Protein AF-A0A380FCJ8-F1 (afdb_monomer)

Structure (mmCIF, N/CA/C/O backbone):
data_AF-A0A380FCJ8-F1
#
_entry.id   AF-A0A380FCJ8-F1
#
loop_
_atom_site.group_PDB
_atom_site.id
_atom_site.type_symbol
_atom_site.label_atom_id
_atom_site.label_alt_id
_atom_site.label_comp_id
_atom_site.label_asym_id
_atom_site.label_entity_id
_atom_site.label_seq_id
_atom_site.pdbx_PDB_ins_code
_atom_site.Cartn_x
_atom_site.Cartn_y
_atom_site.Cartn_z
_atom_site.occupancy
_atom_site.B_iso_or_equiv
_atom_site.auth_seq_id
_atom_site.auth_comp_id
_atom_site.auth_asym_id
_atom_site.auth_atom_id
_atom_site.pdbx_PDB_model_num
ATOM 1 N N . MET A 1 1 ? -56.594 4.601 69.195 1.00 52.75 1 MET A N 1
ATOM 2 C CA . MET A 1 1 ? -55.825 3.373 68.871 1.00 52.75 1 MET A CA 1
ATOM 3 C C . MET A 1 1 ? -55.961 2.950 67.405 1.00 52.75 1 MET A C 1
ATOM 5 O O . MET A 1 1 ? -54.938 2.649 66.813 1.00 52.75 1 MET A O 1
ATOM 9 N N . ARG A 1 2 ? -57.151 3.036 66.783 1.00 58.34 2 ARG A N 1
ATOM 10 C CA . ARG A 1 2 ? -57.400 2.671 65.366 1.00 58.34 2 ARG A CA 1
ATOM 11 C C . ARG A 1 2 ? -56.523 3.373 64.310 1.00 58.34 2 ARG A C 1
ATOM 13 O O . ARG A 1 2 ? -56.095 2.733 63.361 1.00 58.34 2 ARG A O 1
ATOM 20 N N . SER A 1 3 ? -56.212 4.664 64.462 1.00 63.59 3 SER A N 1
ATOM 21 C CA . SER A 1 3 ? -55.470 5.441 63.445 1.00 63.59 3 SER A CA 1
ATOM 22 C C . SER A 1 3 ? -54.039 4.948 63.187 1.00 63.59 3 SER A C 1
ATOM 24 O O . SER A 1 3 ? -53.570 5.000 62.052 1.00 63.59 3 SER A O 1
ATOM 26 N N . LYS A 1 4 ? -53.354 4.417 64.212 1.00 70.88 4 LYS A N 1
ATOM 27 C CA . LYS A 1 4 ? -51.990 3.873 64.075 1.00 70.88 4 LYS A CA 1
ATOM 28 C C . LYS A 1 4 ? -51.956 2.575 63.261 1.00 70.88 4 LYS A C 1
ATOM 30 O O . LYS A 1 4 ? -50.963 2.306 62.594 1.00 70.88 4 LYS A O 1
ATOM 35 N N . GLU A 1 5 ? -53.027 1.788 63.301 1.00 74.06 5 GLU A N 1
ATOM 36 C CA . GLU A 1 5 ? -53.144 0.539 62.537 1.00 74.06 5 GLU A CA 1
ATOM 37 C C . GLU A 1 5 ? -53.472 0.812 61.067 1.00 74.06 5 GLU A C 1
ATOM 39 O O . GLU A 1 5 ? -52.876 0.197 60.184 1.00 74.06 5 GLU A O 1
ATOM 44 N N . PHE A 1 6 ? -54.317 1.813 60.792 1.00 76.75 6 PHE A N 1
ATOM 45 C CA . PHE A 1 6 ? -54.595 2.258 59.423 1.00 76.75 6 PHE A CA 1
ATOM 46 C C . PHE A 1 6 ? -53.340 2.771 58.710 1.00 76.75 6 PHE A C 1
ATOM 48 O O . PHE A 1 6 ? -53.106 2.417 57.559 1.00 76.75 6 PHE A O 1
ATOM 55 N N . ILE A 1 7 ? -52.491 3.538 59.399 1.00 85.12 7 ILE A N 1
ATOM 56 C CA . ILE A 1 7 ? -51.231 4.045 58.833 1.00 85.12 7 ILE A CA 1
ATOM 57 C C . ILE A 1 7 ? -50.264 2.910 58.483 1.00 85.12 7 ILE A C 1
ATOM 59 O O . ILE A 1 7 ? -49.681 2.922 57.402 1.00 8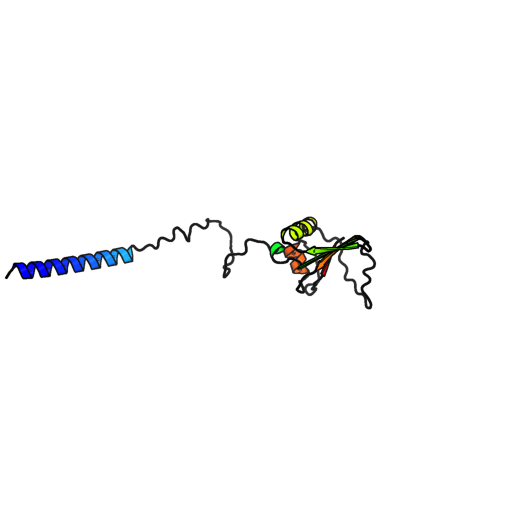5.12 7 ILE A O 1
ATOM 63 N N . LYS A 1 8 ? -50.129 1.898 59.350 1.00 82.12 8 LYS A N 1
ATOM 64 C CA . LYS A 1 8 ? -49.296 0.720 59.054 1.00 82.12 8 LYS A CA 1
ATOM 65 C C . LYS A 1 8 ? -49.816 -0.051 57.840 1.00 82.12 8 LYS A C 1
ATOM 67 O O . LYS A 1 8 ? -49.020 -0.454 57.000 1.00 82.12 8 LYS A O 1
ATOM 72 N N . SER A 1 9 ? -51.135 -0.210 57.735 1.00 87.31 9 SER A N 1
ATOM 73 C CA . SER A 1 9 ? -51.779 -0.877 56.598 1.00 87.31 9 SER A CA 1
ATOM 74 C C . SER A 1 9 ? -51.574 -0.113 55.282 1.00 87.31 9 SER A C 1
ATOM 76 O O . SER A 1 9 ? -51.206 -0.705 54.272 1.00 87.31 9 SER A O 1
ATOM 78 N N . ILE A 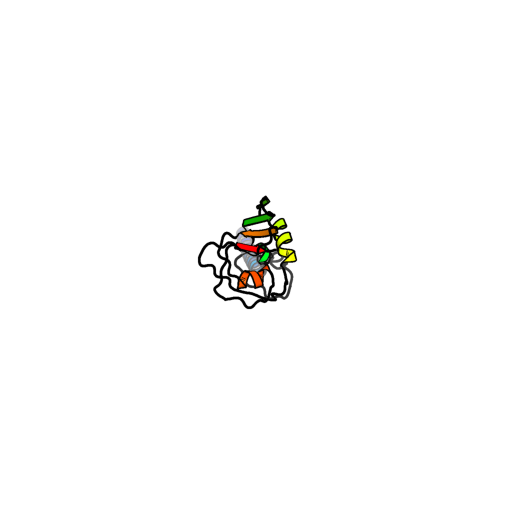1 10 ? -51.705 1.218 55.303 1.00 91.00 10 ILE A N 1
ATOM 79 C CA . ILE A 1 10 ? -51.479 2.081 54.132 1.00 91.00 10 ILE A CA 1
ATOM 80 C C . ILE A 1 10 ? -50.024 2.018 53.660 1.00 91.00 10 ILE A C 1
ATOM 82 O O . ILE A 1 10 ? -49.773 1.869 52.467 1.00 91.00 10 ILE A O 1
ATOM 86 N N . ILE A 1 11 ? -49.064 2.087 54.585 1.00 90.62 11 ILE A N 1
ATOM 87 C CA . ILE A 1 11 ? -47.635 1.985 54.255 1.00 90.62 11 ILE A CA 1
ATOM 88 C C . ILE A 1 11 ? -47.324 0.621 53.631 1.00 90.62 11 ILE A C 1
ATOM 90 O O . ILE A 1 11 ? -46.613 0.552 52.630 1.00 90.62 11 ILE A O 1
ATOM 94 N N . LEU A 1 12 ? -47.888 -0.455 54.185 1.00 89.12 12 LEU A N 1
ATOM 95 C CA . LEU A 1 12 ? -47.712 -1.802 53.650 1.00 89.12 12 LEU A CA 1
ATOM 96 C C . LEU A 1 12 ? -48.302 -1.933 52.237 1.00 89.12 12 LEU A C 1
ATOM 98 O O . LEU A 1 12 ? -47.665 -2.503 51.357 1.00 89.12 12 LEU A O 1
ATOM 102 N N . LEU A 1 13 ? -49.478 -1.355 51.992 1.00 92.94 13 LEU A N 1
ATOM 103 C CA . LEU A 1 13 ? -50.118 -1.383 50.678 1.00 92.94 13 LEU A CA 1
ATOM 104 C C . LEU A 1 13 ? -49.316 -0.600 49.626 1.00 92.94 13 LEU A C 1
ATOM 106 O O . LEU A 1 13 ? -49.131 -1.087 48.513 1.00 92.94 13 LEU A O 1
ATOM 110 N N . ILE A 1 14 ? -48.774 0.568 49.986 1.00 93.56 14 ILE A N 1
ATOM 111 C CA . ILE A 1 14 ? -47.892 1.353 49.104 1.00 93.56 14 ILE A CA 1
ATOM 112 C C . ILE A 1 14 ? -46.619 0.569 48.770 1.00 93.56 14 ILE A C 1
ATOM 114 O O . ILE A 1 14 ? -46.199 0.547 47.614 1.00 93.56 14 ILE A O 1
ATOM 118 N N . LEU A 1 15 ? -46.024 -0.105 49.758 1.00 93.38 15 LEU A N 1
ATOM 119 C CA . LEU A 1 15 ? -44.829 -0.925 49.556 1.00 93.38 15 LEU A CA 1
ATOM 120 C C . LEU A 1 15 ? -45.089 -2.054 48.546 1.00 93.38 15 LEU A C 1
ATOM 122 O O . LEU A 1 15 ? -44.297 -2.269 47.628 1.00 93.38 15 LEU A O 1
ATOM 126 N N . VAL A 1 16 ? -46.221 -2.746 48.690 1.00 94.38 16 VAL A N 1
ATOM 127 C CA . VAL A 1 16 ? -46.620 -3.835 47.788 1.00 94.38 16 VAL A CA 1
ATOM 128 C C . VAL A 1 16 ? -46.860 -3.314 46.368 1.00 94.38 16 VAL A C 1
ATOM 130 O O . VAL A 1 16 ? -46.380 -3.918 45.409 1.00 94.38 16 VAL A O 1
ATOM 133 N N . LEU A 1 17 ? -47.531 -2.167 46.220 1.00 94.25 17 LEU A N 1
ATOM 134 C CA . LEU A 1 17 ? -47.756 -1.546 44.911 1.00 94.25 17 LEU A CA 1
ATOM 135 C C . LEU A 1 17 ? -46.442 -1.132 44.236 1.00 94.25 17 LEU A C 1
ATOM 137 O O . LEU A 1 17 ? -46.266 -1.394 43.048 1.00 94.25 17 LEU A O 1
ATOM 141 N N . MET A 1 18 ? -45.497 -0.557 44.985 1.00 91.00 18 MET A N 1
ATOM 142 C CA . MET A 1 18 ? -44.173 -0.202 44.458 1.00 91.00 18 MET A CA 1
ATOM 143 C C . MET A 1 18 ? -43.401 -1.431 43.977 1.00 91.00 18 MET A C 1
ATOM 145 O O . MET A 1 18 ? -42.815 -1.396 42.897 1.00 91.00 18 MET A O 1
ATOM 149 N N . SER A 1 19 ? -43.445 -2.536 44.729 1.00 92.50 19 SER A N 1
ATOM 150 C CA . SER A 1 19 ? -42.824 -3.795 44.304 1.00 92.50 19 SER A CA 1
ATOM 151 C C . SER A 1 19 ? -43.426 -4.303 42.994 1.00 92.50 19 SER A C 1
ATOM 153 O O . SER A 1 19 ? -42.683 -4.674 42.090 1.00 92.50 19 SER A O 1
ATOM 155 N N . ALA A 1 20 ? -44.756 -4.290 42.865 1.00 91.50 20 ALA A N 1
ATOM 156 C CA . ALA A 1 20 ? -45.437 -4.760 41.661 1.00 91.50 20 ALA A CA 1
ATOM 157 C C . ALA A 1 20 ? -45.106 -3.900 40.428 1.00 91.50 20 ALA A C 1
ATOM 159 O O . ALA A 1 20 ? -44.834 -4.441 39.356 1.00 91.50 20 ALA A O 1
ATOM 160 N N . VAL A 1 21 ? -45.069 -2.571 40.582 1.00 88.25 21 VAL A N 1
ATOM 161 C CA . VAL A 1 21 ? -44.690 -1.643 39.502 1.00 88.25 21 VAL A CA 1
ATOM 162 C C . VAL A 1 21 ? -43.243 -1.865 39.071 1.00 88.25 21 VAL A C 1
ATOM 164 O O . VAL A 1 21 ? -42.963 -1.898 37.876 1.00 88.25 21 VAL A O 1
ATOM 167 N N . LEU A 1 22 ? -42.326 -2.070 40.018 1.00 85.69 22 LEU A N 1
ATOM 168 C CA . LEU A 1 22 ? -40.916 -2.303 39.709 1.00 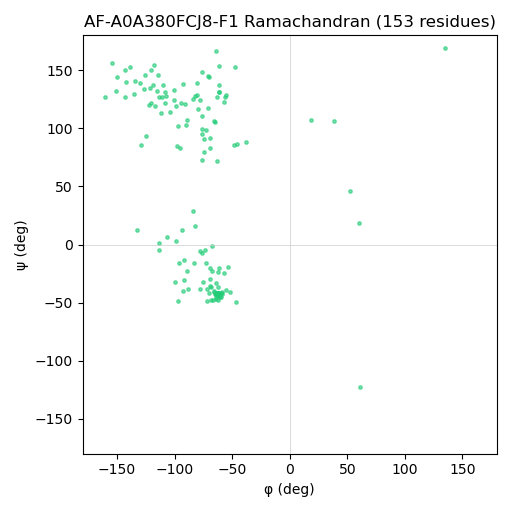85.69 22 LEU A CA 1
ATOM 169 C C . LEU A 1 22 ? -40.706 -3.627 38.960 1.00 85.69 22 LEU A C 1
ATOM 171 O O . LEU A 1 22 ? -39.940 -3.692 37.996 1.00 85.69 22 LEU A O 1
ATOM 175 N N . THR A 1 23 ? -41.428 -4.675 39.366 1.00 89.88 23 THR A N 1
ATOM 176 C CA . THR A 1 23 ? -41.450 -5.957 38.653 1.00 89.88 23 THR A CA 1
ATOM 177 C C . THR A 1 23 ? -42.018 -5.796 37.245 1.00 89.88 23 THR A C 1
ATOM 179 O O . THR A 1 23 ? -41.414 -6.295 36.298 1.00 89.88 23 THR A O 1
ATOM 182 N N . TYR A 1 24 ? -43.115 -5.052 37.082 1.00 88.56 24 TYR A N 1
ATOM 183 C CA . TYR A 1 24 ? -43.686 -4.753 35.767 1.00 88.56 24 TYR A CA 1
ATOM 184 C C . TYR A 1 24 ? -42.708 -3.970 34.881 1.00 88.56 24 TYR A C 1
ATOM 186 O O . TYR A 1 24 ? -42.520 -4.319 33.720 1.00 88.56 24 TYR A O 1
ATOM 194 N N . MET A 1 25 ? -42.026 -2.961 35.432 1.00 84.06 25 MET A N 1
ATOM 195 C CA . MET A 1 25 ? -41.004 -2.199 34.711 1.00 84.06 25 MET A CA 1
ATOM 196 C C . MET A 1 25 ? -39.822 -3.065 34.291 1.00 84.06 25 MET A C 1
ATOM 198 O O . MET A 1 25 ? -39.309 -2.860 33.202 1.00 84.06 25 MET A O 1
ATOM 202 N N . THR A 1 26 ? -39.415 -4.038 35.112 1.00 82.69 26 THR A N 1
ATOM 203 C CA . THR A 1 26 ? -38.325 -4.971 34.778 1.00 82.69 26 THR A CA 1
ATOM 204 C C . THR A 1 26 ? -38.756 -5.974 33.707 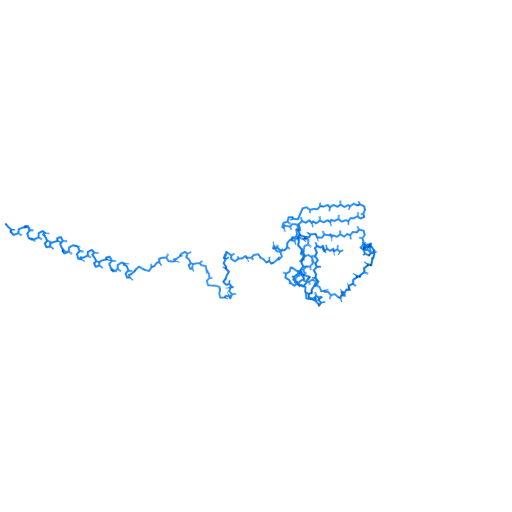1.00 82.69 26 THR A C 1
ATOM 206 O O . THR A 1 26 ? -37.980 -6.280 32.811 1.00 82.69 26 THR A O 1
ATOM 209 N N . TRP A 1 27 ? -40.002 -6.456 33.758 1.00 84.00 27 TRP A N 1
ATOM 210 C CA . TRP A 1 27 ? -40.560 -7.333 32.723 1.00 84.00 27 TRP A CA 1
ATOM 211 C C . TRP A 1 27 ? -40.769 -6.612 31.390 1.00 84.00 27 TRP A C 1
ATOM 213 O O . TRP A 1 27 ? -40.540 -7.194 30.336 1.00 84.00 27 TRP A O 1
ATOM 223 N N . ASN A 1 28 ? -41.172 -5.342 31.430 1.00 77.12 28 ASN A N 1
ATOM 224 C CA . ASN A 1 28 ? -41.370 -4.511 30.246 1.00 77.12 28 ASN A CA 1
ATOM 225 C C . ASN A 1 28 ? -40.122 -3.684 29.887 1.00 77.12 28 ASN A C 1
ATOM 227 O O . ASN A 1 28 ? -40.200 -2.770 29.063 1.00 77.12 28 ASN A O 1
ATOM 231 N N . PHE A 1 29 ? -38.974 -3.989 30.500 1.00 66.31 29 PHE A N 1
ATOM 232 C CA . PHE A 1 29 ? -37.694 -3.391 30.149 1.00 66.31 29 PHE A CA 1
ATOM 233 C C . PHE A 1 29 ? -37.223 -4.001 28.826 1.00 66.31 29 PHE A C 1
ATOM 235 O O . PHE A 1 29 ? -36.402 -4.912 28.790 1.00 66.31 29 PHE A O 1
ATOM 242 N N . SER A 1 30 ? -37.780 -3.512 27.721 1.00 59.34 30 SER A N 1
ATOM 243 C CA . SER A 1 30 ? -37.143 -3.655 26.417 1.00 59.34 30 SER A CA 1
ATOM 244 C C . SER A 1 30 ? -36.009 -2.633 26.379 1.00 59.34 30 SER A C 1
ATOM 246 O O . SER A 1 30 ? -36.304 -1.435 26.417 1.00 59.34 30 SER A O 1
ATOM 248 N N . PRO A 1 31 ? -34.730 -3.053 26.391 1.00 55.75 31 PRO A N 1
ATOM 249 C CA . PRO A 1 31 ? -33.631 -2.114 26.256 1.00 55.75 31 PRO A CA 1
ATOM 250 C C . PRO A 1 31 ? -33.848 -1.315 24.974 1.00 55.75 31 PRO A C 1
ATOM 252 O O . PRO A 1 31 ? -34.105 -1.882 23.912 1.00 55.75 31 PRO A O 1
ATOM 255 N N . ASP A 1 32 ? -33.781 0.007 25.091 1.00 50.09 32 ASP A N 1
ATOM 256 C CA . ASP A 1 32 ? -33.828 0.905 23.948 1.00 50.09 32 ASP A CA 1
ATOM 257 C C . ASP A 1 32 ? -32.527 0.738 23.143 1.00 50.09 32 ASP A C 1
ATOM 259 O O . ASP A 1 32 ? -31.542 1.451 23.327 1.00 50.09 32 ASP A O 1
ATOM 263 N N . LEU A 1 33 ? -32.504 -0.286 22.285 1.00 53.47 33 LEU A N 1
ATOM 264 C CA . LEU A 1 33 ? -31.426 -0.585 21.342 1.00 53.47 33 LEU A CA 1
ATOM 265 C C . LEU A 1 33 ? -31.542 0.259 20.062 1.00 53.47 33 LEU A C 1
ATOM 267 O O . LEU A 1 33 ? -30.884 -0.034 19.064 1.00 53.47 33 LEU A O 1
ATOM 271 N N . THR A 1 34 ? -32.328 1.344 20.061 1.00 49.56 34 THR A N 1
ATOM 272 C CA . THR A 1 34 ? -32.578 2.141 18.845 1.00 49.56 34 THR A CA 1
ATOM 273 C C . THR A 1 34 ? -31.359 2.901 18.308 1.00 49.56 34 THR A C 1
ATOM 275 O O . THR A 1 34 ? -31.457 3.517 17.245 1.00 49.56 34 THR A O 1
ATOM 278 N N . ASN A 1 35 ? -30.198 2.817 18.968 1.00 47.38 35 ASN A N 1
ATOM 279 C CA . ASN A 1 35 ? -28.910 3.269 18.424 1.00 47.38 35 ASN A CA 1
ATOM 280 C C . ASN A 1 35 ? -27.890 2.146 18.164 1.00 47.38 35 ASN A C 1
ATOM 282 O O . ASN A 1 35 ? -26.788 2.444 17.708 1.00 47.38 35 ASN A O 1
ATOM 286 N N . VAL A 1 36 ? -28.233 0.880 18.417 1.00 49.62 36 VAL A N 1
ATOM 287 C CA . VAL A 1 36 ? -27.389 -0.271 18.046 1.00 49.62 36 VAL A CA 1
ATOM 288 C C . VAL A 1 36 ? -27.888 -0.918 16.748 1.00 49.62 36 VAL A C 1
ATOM 290 O O . VAL A 1 36 ? -27.066 -1.308 15.927 1.00 49.62 36 VAL A O 1
ATOM 293 N N . ASP A 1 37 ? -29.201 -0.895 16.490 1.00 46.69 37 ASP A N 1
ATOM 294 C CA . ASP A 1 37 ? -29.805 -1.542 15.310 1.00 46.69 37 ASP A CA 1
ATOM 295 C C . ASP A 1 37 ? -30.097 -0.597 14.129 1.00 46.69 37 ASP A C 1
ATOM 297 O O . ASP A 1 37 ? -30.589 -1.023 13.089 1.00 46.69 37 ASP A O 1
ATOM 301 N N . LYS A 1 38 ? -29.746 0.694 14.218 1.00 43.44 38 LYS A N 1
ATOM 302 C CA . LYS A 1 38 ? -29.802 1.614 13.060 1.00 43.44 38 LYS A CA 1
ATOM 303 C C . LYS A 1 38 ? -28.559 1.539 12.172 1.00 43.44 38 LYS A C 1
ATOM 305 O O . LYS A 1 38 ? -28.199 2.524 11.531 1.00 43.44 38 LYS A O 1
ATOM 310 N N . GLN A 1 39 ? -27.889 0.393 12.121 1.00 42.62 39 GLN A N 1
ATOM 311 C CA . GLN A 1 39 ? -26.980 0.113 11.021 1.00 42.62 39 GLN A CA 1
ATOM 312 C C . GLN A 1 39 ? -27.724 -0.753 10.017 1.00 42.62 39 GLN A C 1
ATOM 314 O O . GLN A 1 39 ? -27.655 -1.970 10.087 1.00 42.62 39 GLN A O 1
ATOM 319 N N . GLU A 1 40 ? -28.462 -0.051 9.153 1.00 39.81 40 GLU A N 1
ATOM 320 C CA . GLU A 1 40 ? -28.951 -0.471 7.840 1.00 39.81 40 GLU A CA 1
ATOM 321 C C . GLU A 1 40 ? -28.951 -1.983 7.606 1.00 39.81 40 GLU A C 1
ATOM 323 O O . GLU A 1 40 ? -27.900 -2.575 7.333 1.00 39.81 40 GLU A O 1
ATOM 328 N N . ASP A 1 41 ? -30.164 -2.545 7.610 1.00 38.62 41 ASP A N 1
ATOM 329 C CA . ASP A 1 41 ? -30.562 -3.681 6.780 1.00 38.62 41 ASP A CA 1
ATOM 330 C C . ASP A 1 41 ? -29.913 -3.559 5.391 1.00 38.62 41 ASP A C 1
ATOM 332 O O . ASP A 1 41 ? -30.444 -2.977 4.448 1.00 38.62 41 ASP A O 1
ATOM 336 N N . SER A 1 42 ? -28.708 -4.093 5.281 1.00 38.44 42 SER A N 1
ATOM 337 C CA . SER A 1 42 ? -28.025 -4.377 4.038 1.00 38.44 42 SER A CA 1
ATOM 338 C C . SER A 1 42 ? -27.682 -5.845 4.146 1.00 38.44 42 SER A C 1
ATOM 340 O O . SER A 1 42 ? -26.715 -6.252 4.784 1.00 38.44 42 SER A O 1
ATOM 342 N N . SER A 1 43 ? -28.599 -6.631 3.598 1.00 43.12 43 SER A N 1
ATOM 343 C CA . SER A 1 43 ? -28.466 -8.041 3.288 1.00 43.12 43 SER A CA 1
ATOM 344 C C . SER A 1 43 ? -27.162 -8.288 2.535 1.00 43.12 43 SER A C 1
ATOM 346 O O . SER A 1 43 ? -27.151 -8.265 1.312 1.00 43.12 43 SER A O 1
ATOM 348 N N . GLU A 1 44 ? -26.062 -8.480 3.248 1.00 45.72 44 GLU A N 1
ATOM 349 C CA . GLU A 1 44 ? -24.825 -9.007 2.694 1.00 45.72 44 GLU A CA 1
ATOM 350 C C . GLU A 1 44 ? -23.961 -9.548 3.832 1.00 45.72 44 GLU A C 1
ATOM 352 O O . GLU A 1 44 ? -23.710 -8.886 4.837 1.00 45.72 44 GLU A O 1
ATOM 357 N N . ASP A 1 45 ? -23.567 -10.800 3.650 1.00 48.25 45 ASP A N 1
ATOM 358 C CA . ASP A 1 45 ? -22.695 -11.642 4.457 1.00 48.25 45 ASP A CA 1
ATOM 359 C C . ASP A 1 45 ? -21.416 -10.904 4.905 1.00 48.25 45 ASP A C 1
ATOM 361 O O . ASP A 1 45 ? -20.389 -10.921 4.225 1.00 48.25 45 ASP A O 1
ATOM 365 N N . ARG A 1 46 ? -21.473 -10.176 6.031 1.00 49.84 46 ARG A N 1
ATOM 366 C CA . ARG A 1 46 ? -20.295 -9.502 6.596 1.00 49.84 46 ARG A CA 1
ATOM 367 C C . ARG A 1 46 ? -19.642 -10.398 7.653 1.00 49.84 46 ARG A C 1
ATOM 369 O O . ARG A 1 46 ? -20.285 -10.727 8.657 1.00 49.84 46 ARG A O 1
ATOM 376 N N . PRO A 1 47 ? -18.357 -10.762 7.484 1.00 53.47 47 PRO A N 1
ATOM 377 C CA . PRO A 1 47 ? -17.651 -11.599 8.441 1.00 53.47 47 PRO A CA 1
ATOM 378 C C . PRO A 1 47 ? -17.585 -10.906 9.804 1.00 53.47 47 PRO A C 1
ATOM 380 O O . PRO A 1 47 ? -17.335 -9.704 9.901 1.00 53.47 47 PRO A O 1
ATOM 383 N N . HIS A 1 48 ? -17.819 -11.671 10.869 1.00 52.03 48 HIS A N 1
ATOM 384 C CA . HIS A 1 48 ? -17.754 -11.186 12.245 1.00 52.03 48 HIS A CA 1
ATOM 385 C C . HIS A 1 48 ? -16.298 -10.870 12.613 1.00 52.03 48 HIS A C 1
ATOM 387 O O . HIS A 1 48 ? -15.548 -11.741 13.052 1.00 52.03 48 HIS A O 1
ATOM 393 N N . THR A 1 49 ? -15.871 -9.625 12.404 1.00 55.09 49 THR A N 1
ATOM 394 C CA . THR A 1 49 ? -14.527 -9.166 12.770 1.00 55.09 49 THR A CA 1
ATOM 395 C C . THR A 1 49 ? -14.523 -8.550 14.164 1.00 55.09 49 THR A C 1
ATOM 397 O O . THR A 1 49 ? -15.402 -7.760 14.506 1.00 55.09 49 THR A O 1
ATOM 400 N N . ILE A 1 50 ? -13.496 -8.850 14.963 1.00 53.16 50 ILE A N 1
ATOM 401 C CA . ILE A 1 50 ? -13.252 -8.173 16.243 1.00 53.16 50 ILE A CA 1
ATOM 402 C C . ILE A 1 50 ? -12.695 -6.775 15.921 1.00 53.16 50 ILE A C 1
ATOM 404 O O . ILE A 1 50 ? -11.496 -6.605 15.720 1.00 53.16 50 ILE A O 1
ATOM 408 N N . GLY A 1 51 ? -13.580 -5.783 15.798 1.00 62.88 51 GLY A N 1
ATOM 409 C CA . GLY A 1 51 ? -13.241 -4.392 15.475 1.00 62.88 51 GLY A CA 1
ATOM 410 C C . GLY A 1 51 ? -14.155 -3.795 14.405 1.00 62.88 51 GLY A C 1
ATOM 411 O O . GLY A 1 51 ? -14.925 -4.513 13.767 1.00 62.88 51 GLY A O 1
ATOM 412 N N . LYS A 1 52 ? -14.083 -2.470 14.201 1.00 66.81 52 LYS A N 1
ATOM 413 C CA . LYS A 1 52 ? -14.785 -1.832 13.077 1.00 66.81 52 LYS A CA 1
ATOM 414 C C . LYS A 1 52 ? -14.295 -2.503 11.788 1.00 66.81 52 LYS A C 1
ATOM 416 O O . LYS A 1 52 ? -13.083 -2.484 11.566 1.00 66.81 52 LYS A O 1
ATOM 421 N N . PRO A 1 53 ? -15.184 -3.082 10.962 1.00 59.34 53 PRO A N 1
ATOM 422 C CA . PRO A 1 53 ? -14.766 -3.681 9.707 1.00 59.34 53 PRO A CA 1
ATOM 423 C C . PRO A 1 53 ? -14.028 -2.617 8.898 1.00 59.34 53 PRO A C 1
ATOM 425 O O . PRO A 1 53 ? -14.522 -1.494 8.736 1.00 59.34 53 PRO A O 1
ATOM 428 N N . MET A 1 54 ? -12.813 -2.944 8.458 1.00 59.66 54 MET A N 1
ATOM 429 C CA . MET A 1 54 ? -12.027 -2.045 7.627 1.00 59.66 54 MET A CA 1
ATOM 430 C C . MET A 1 54 ? -12.770 -1.904 6.300 1.00 59.66 54 MET A C 1
ATOM 432 O O . MET A 1 54 ? -12.846 -2.846 5.520 1.00 59.66 54 MET A O 1
ATOM 436 N N . LYS A 1 55 ? -13.404 -0.743 6.100 1.00 62.28 55 LYS A N 1
ATOM 437 C CA . LYS A 1 55 ? -14.156 -0.428 4.874 1.00 62.28 55 LYS A CA 1
ATOM 438 C C . LYS A 1 55 ? -13.230 -0.243 3.671 1.00 62.28 55 LYS A C 1
ATOM 440 O O . LYS A 1 55 ? -13.675 -0.320 2.532 1.00 62.28 55 LYS A O 1
ATOM 445 N N . ASP A 1 56 ? -11.962 0.028 3.950 1.00 66.94 56 ASP A N 1
ATOM 446 C CA . ASP A 1 56 ? -10.933 0.263 2.958 1.00 66.94 56 ASP A CA 1
ATOM 447 C C . ASP A 1 56 ? -10.382 -1.070 2.436 1.00 66.94 56 ASP A C 1
ATOM 449 O O . ASP A 1 56 ? -10.000 -1.943 3.217 1.00 66.94 56 ASP A O 1
ATOM 453 N N . GLY A 1 57 ? -10.357 -1.227 1.110 1.00 70.31 57 GLY A N 1
ATOM 454 C CA . GLY A 1 57 ? -9.822 -2.414 0.447 1.00 70.31 57 GLY A CA 1
ATOM 455 C C . GLY A 1 57 ? -8.322 -2.609 0.689 1.00 70.31 57 GLY A C 1
ATOM 456 O O . GLY A 1 57 ? -7.617 -1.708 1.158 1.00 70.31 57 GLY A O 1
ATOM 457 N N . MET A 1 58 ? -7.811 -3.798 0.355 1.00 74.38 58 MET A N 1
ATOM 458 C CA . MET A 1 58 ? -6.403 -4.162 0.573 1.00 74.38 58 MET A CA 1
ATOM 459 C C . MET A 1 58 ? -5.413 -3.210 -0.105 1.00 74.38 58 MET A C 1
ATOM 461 O O . MET A 1 58 ? -4.298 -3.047 0.382 1.00 74.38 58 MET A O 1
ATOM 465 N N . GLU A 1 59 ? -5.817 -2.515 -1.166 1.00 68.94 59 GLU A N 1
ATOM 466 C CA . GLU A 1 59 ? -5.031 -1.468 -1.818 1.00 68.94 59 GLU A CA 1
ATOM 467 C C . GLU A 1 59 ? -4.696 -0.268 -0.918 1.00 68.94 59 GLU A C 1
ATOM 469 O O . GLU A 1 59 ? -3.759 0.470 -1.207 1.00 68.94 59 GLU A O 1
ATOM 474 N N . GLN A 1 60 ? -5.446 -0.062 0.168 1.00 72.62 60 GLN A N 1
ATOM 475 C CA . GLN A 1 60 ? -5.181 0.989 1.154 1.00 72.62 60 GLN A CA 1
ATOM 476 C C . GLN A 1 60 ? -4.393 0.487 2.369 1.00 72.62 60 GLN A C 1
ATOM 478 O O . GLN A 1 60 ? -3.869 1.293 3.139 1.00 72.62 60 GLN A O 1
ATOM 483 N N . VAL A 1 61 ? -4.331 -0.833 2.550 1.00 76.19 61 VAL A N 1
ATOM 484 C CA . VAL A 1 61 ? -3.614 -1.501 3.645 1.00 76.19 61 VAL A CA 1
ATOM 485 C C . VAL A 1 61 ? -2.193 -1.847 3.211 1.00 76.19 61 VAL A C 1
ATOM 487 O O . VAL A 1 61 ? -1.244 -1.693 3.974 1.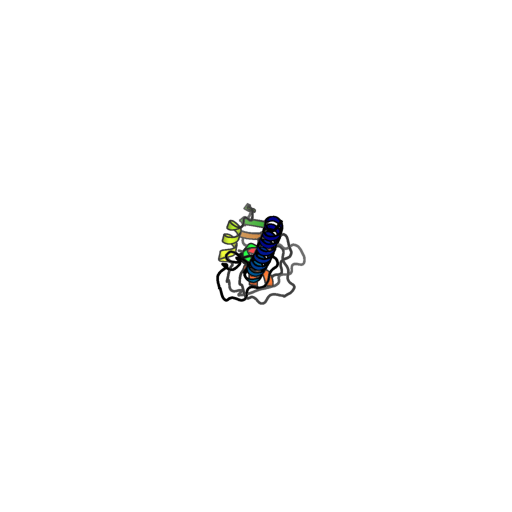00 76.19 61 VAL A O 1
ATOM 490 N N . VAL A 1 62 ? -2.045 -2.297 1.968 1.00 79.31 62 VAL A N 1
ATOM 491 C CA . VAL A 1 62 ? -0.774 -2.688 1.367 1.00 79.31 62 VAL A CA 1
ATOM 492 C C . VAL A 1 62 ? -0.220 -1.504 0.585 1.00 79.31 62 VAL A C 1
ATOM 494 O O . VAL A 1 62 ? -0.391 -1.395 -0.630 1.00 79.31 62 VAL A O 1
ATOM 497 N N . THR A 1 63 ? 0.448 -0.601 1.295 1.00 81.88 63 THR A N 1
ATOM 498 C CA . THR A 1 63 ? 1.109 0.561 0.695 1.00 81.88 63 THR A CA 1
ATOM 499 C C . THR A 1 63 ? 2.629 0.415 0.766 1.00 81.88 63 THR A C 1
ATOM 501 O O . THR A 1 63 ? 3.142 0.020 1.816 1.00 81.88 63 THR A O 1
ATOM 504 N N . PRO A 1 64 ? 3.368 0.754 -0.304 1.00 85.69 64 PRO A N 1
ATOM 505 C CA . PRO A 1 64 ? 4.816 0.893 -0.213 1.00 85.69 64 PRO A CA 1
ATOM 506 C C . PRO A 1 64 ? 5.157 2.007 0.782 1.00 85.69 64 PRO A C 1
ATOM 508 O O . PRO A 1 64 ? 4.357 2.917 0.993 1.00 85.69 64 PRO A O 1
ATOM 511 N N . TYR A 1 65 ? 6.333 1.943 1.401 1.00 85.81 65 TYR A N 1
ATOM 512 C CA . TYR A 1 65 ? 6.801 3.001 2.306 1.00 85.81 65 TYR A CA 1
ATOM 513 C C . TYR A 1 65 ? 7.584 4.085 1.560 1.00 85.81 65 TYR A C 1
ATOM 515 O O . TYR A 1 65 ? 7.684 5.217 2.033 1.00 85.81 65 TYR A O 1
ATOM 523 N N . GLN A 1 66 ? 8.129 3.746 0.390 1.00 85.94 66 GLN A N 1
ATOM 524 C CA . GLN A 1 66 ? 8.918 4.646 -0.436 1.00 85.94 66 GLN A CA 1
ATOM 525 C C . GLN A 1 66 ? 8.616 4.413 -1.915 1.00 85.94 66 GLN A C 1
ATOM 527 O O . GLN A 1 66 ? 8.492 3.276 -2.374 1.00 85.94 66 GLN A O 1
ATOM 532 N N . VAL A 1 67 ? 8.529 5.517 -2.656 1.00 87.94 67 VAL A N 1
ATOM 533 C CA . VAL A 1 67 ? 8.471 5.516 -4.117 1.00 87.94 67 VAL A CA 1
ATOM 534 C C . VAL A 1 67 ? 9.717 6.202 -4.647 1.00 87.94 67 VAL A C 1
ATOM 536 O O . VAL A 1 67 ? 10.077 7.286 -4.186 1.00 87.94 67 VAL A O 1
ATOM 539 N N . ILE A 1 68 ? 10.377 5.586 -5.621 1.00 86.75 68 ILE A N 1
ATOM 540 C CA . ILE A 1 68 ? 11.545 6.156 -6.287 1.00 86.75 68 ILE A CA 1
ATOM 541 C C . ILE A 1 68 ? 11.243 6.240 -7.774 1.00 86.75 68 ILE A C 1
ATOM 543 O O . ILE A 1 68 ? 10.998 5.226 -8.416 1.00 86.75 68 ILE A O 1
ATOM 547 N N . HIS A 1 69 ? 11.278 7.447 -8.322 1.00 87.12 69 HIS A N 1
ATOM 548 C CA . HIS A 1 69 ? 11.268 7.664 -9.761 1.00 87.12 69 HIS A CA 1
ATOM 549 C C . HIS A 1 69 ? 12.704 7.899 -10.218 1.00 87.12 69 HIS A C 1
ATOM 551 O O . HIS A 1 69 ? 13.364 8.826 -9.741 1.00 87.12 69 HIS A O 1
ATOM 557 N N . SER A 1 70 ? 13.208 7.036 -11.090 1.00 82.56 70 SER A N 1
ATOM 558 C CA . SER A 1 70 ? 14.528 7.182 -11.692 1.00 82.56 70 SER A CA 1
ATOM 559 C C . SER A 1 70 ? 14.352 7.588 -13.146 1.00 82.56 70 SER A C 1
ATOM 561 O O . SER A 1 70 ? 13.580 6.962 -13.862 1.00 82.56 70 SER A O 1
ATOM 563 N N . GLN A 1 71 ? 15.024 8.671 -13.536 1.00 82.81 71 GLN A N 1
ATOM 564 C CA . GLN A 1 71 ? 15.088 9.171 -14.903 1.00 82.81 71 GLN A CA 1
ATOM 565 C C . GLN A 1 71 ? 16.563 9.403 -15.279 1.00 82.81 71 GLN A C 1
ATOM 567 O O . GLN A 1 71 ? 17.106 10.502 -15.109 1.00 82.81 71 GLN A O 1
ATOM 572 N N . GLY A 1 72 ? 17.233 8.351 -15.742 1.00 77.69 72 GLY A N 1
ATOM 573 C CA . GLY A 1 72 ? 18.670 8.309 -16.000 1.00 77.69 72 GLY A CA 1
ATOM 574 C C . GLY A 1 72 ? 19.450 8.573 -14.714 1.00 77.69 72 GLY A C 1
ATOM 575 O O . GLY A 1 72 ? 19.248 7.915 -13.698 1.00 77.69 72 GLY A O 1
ATOM 576 N N . GLU A 1 73 ? 20.300 9.598 -14.713 1.00 75.00 73 GLU A N 1
ATOM 577 C CA . GLU A 1 73 ? 21.056 9.987 -13.512 1.00 75.00 73 GLU A CA 1
ATOM 578 C C . GLU A 1 73 ? 20.225 10.751 -12.465 1.00 75.00 73 GLU A C 1
ATOM 580 O O . GLU A 1 73 ? 20.702 11.038 -11.365 1.00 75.00 73 GLU A O 1
ATOM 585 N N . LYS A 1 74 ? 18.976 11.115 -12.783 1.00 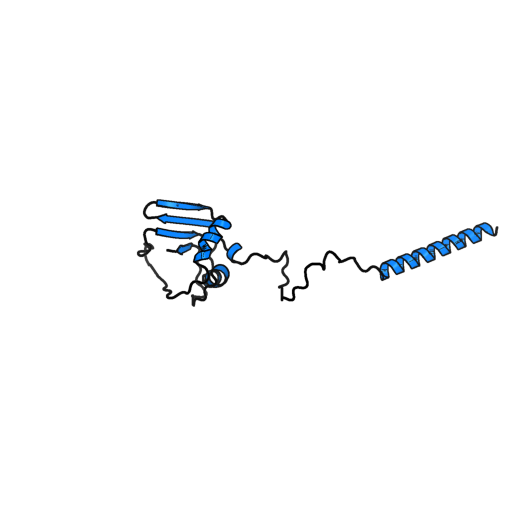78.81 74 LYS A N 1
ATOM 586 C CA . LYS A 1 74 ? 18.110 11.873 -11.875 1.00 78.81 74 LYS A CA 1
ATOM 587 C C . LYS A 1 74 ? 17.180 10.927 -11.134 1.00 78.81 74 LYS A C 1
ATOM 589 O O . LYS A 1 74 ? 16.144 10.526 -11.652 1.00 78.81 74 LYS A O 1
ATOM 594 N N . THR A 1 75 ? 17.515 10.648 -9.882 1.00 79.19 75 THR A N 1
ATOM 595 C CA . THR A 1 75 ? 16.660 9.871 -8.982 1.00 79.19 75 THR A CA 1
ATOM 596 C C . THR A 1 75 ? 15.902 10.802 -8.045 1.00 79.19 75 THR A C 1
ATOM 598 O O . THR A 1 75 ? 16.502 11.611 -7.335 1.00 79.19 75 THR A O 1
ATOM 601 N N . LYS A 1 76 ? 14.573 10.693 -8.029 1.00 83.75 76 LYS A N 1
ATOM 602 C CA . LYS A 1 76 ? 13.688 11.433 -7.127 1.00 83.75 76 LYS A CA 1
ATOM 603 C C . LYS A 1 76 ? 12.941 10.462 -6.225 1.00 83.75 76 LYS A C 1
ATOM 605 O O . LYS A 1 76 ? 12.176 9.625 -6.693 1.00 83.75 76 LYS A O 1
ATOM 610 N N . GLY A 1 77 ? 13.150 10.600 -4.920 1.00 79.81 77 GLY A N 1
ATOM 611 C CA . GLY A 1 77 ? 12.306 9.957 -3.920 1.00 79.81 77 GLY A CA 1
ATOM 612 C C . GLY A 1 77 ? 11.023 10.757 -3.713 1.00 79.81 77 GLY A C 1
ATOM 613 O O . GLY A 1 77 ? 11.057 11.986 -3.662 1.00 79.81 77 GLY A O 1
ATOM 614 N N . MET A 1 78 ? 9.903 10.060 -3.575 1.00 76.12 78 MET A N 1
ATOM 615 C CA . MET A 1 78 ? 8.639 10.624 -3.124 1.00 76.12 78 MET A CA 1
ATOM 616 C C . MET A 1 78 ? 8.197 9.880 -1.865 1.00 76.12 78 MET A C 1
ATOM 618 O O . MET A 1 78 ? 8.241 8.648 -1.811 1.00 76.12 78 MET A O 1
ATOM 622 N N . GLU A 1 79 ? 7.753 10.627 -0.853 1.00 69.31 79 GLU A N 1
ATOM 623 C CA . GLU A 1 79 ? 7.099 10.027 0.308 1.00 69.31 79 GLU A CA 1
ATOM 624 C C . GLU A 1 79 ? 5.818 9.307 -0.127 1.00 69.31 79 GLU A C 1
ATOM 626 O O . GLU A 1 79 ? 4.983 9.857 -0.857 1.00 69.31 79 GLU A O 1
ATOM 631 N N . ALA A 1 80 ? 5.657 8.068 0.334 1.00 72.19 80 ALA A N 1
ATOM 632 C CA . ALA A 1 80 ? 4.509 7.234 0.017 1.00 72.19 80 ALA A CA 1
ATOM 633 C C . ALA A 1 80 ? 3.270 7.660 0.821 1.00 72.19 80 ALA A C 1
ATOM 635 O O . ALA A 1 80 ? 2.831 6.993 1.758 1.00 72.19 80 ALA A O 1
ATOM 636 N N . THR A 1 81 ? 2.687 8.804 0.463 1.00 80.25 81 THR A N 1
ATOM 637 C CA . THR A 1 81 ? 1.391 9.221 1.010 1.00 80.25 81 THR A CA 1
ATOM 638 C C . THR A 1 81 ? 0.261 8.422 0.359 1.00 80.25 81 THR A C 1
ATOM 640 O O . THR A 1 81 ? 0.332 8.066 -0.819 1.00 80.25 81 THR A O 1
ATOM 643 N N . ARG A 1 82 ? -0.829 8.168 1.100 1.00 76.06 82 ARG A N 1
ATOM 644 C CA . ARG A 1 82 ? -1.973 7.378 0.596 1.00 76.06 82 ARG A CA 1
ATOM 645 C C . ARG A 1 82 ? -2.509 7.880 -0.746 1.00 76.06 82 ARG A C 1
ATOM 647 O O . ARG A 1 82 ? -2.841 7.074 -1.609 1.00 76.06 82 ARG A O 1
ATOM 654 N N . GLN A 1 83 ? -2.591 9.199 -0.917 1.00 80.25 83 GLN A N 1
ATOM 655 C CA . GLN A 1 83 ? -3.115 9.803 -2.138 1.00 80.25 83 GLN A CA 1
ATOM 656 C C . GLN A 1 83 ? -2.177 9.560 -3.328 1.00 80.25 83 GLN A C 1
ATOM 658 O O . GLN A 1 83 ? -2.623 9.060 -4.357 1.00 80.25 83 GLN A O 1
ATOM 663 N N . ASN A 1 84 ? -0.876 9.805 -3.154 1.00 80.94 84 ASN A N 1
ATOM 664 C CA . ASN A 1 84 ? 0.114 9.604 -4.213 1.00 80.94 84 ASN A CA 1
ATOM 665 C C . ASN A 1 84 ? 0.186 8.132 -4.639 1.00 80.94 84 ASN A C 1
ATOM 667 O O . ASN A 1 84 ? 0.206 7.827 -5.829 1.00 80.94 84 ASN A O 1
ATOM 671 N N . ILE A 1 85 ? 0.164 7.207 -3.673 1.00 85.06 85 ILE A N 1
ATOM 672 C CA . ILE A 1 85 ? 0.164 5.767 -3.954 1.00 85.06 85 ILE A CA 1
ATOM 673 C C . ILE A 1 85 ? -1.085 5.350 -4.721 1.00 85.06 85 ILE A C 1
ATOM 675 O O . ILE A 1 85 ? -0.987 4.583 -5.678 1.00 85.06 85 ILE A O 1
ATOM 679 N N . LYS A 1 86 ? -2.256 5.868 -4.345 1.00 84.38 86 LYS A N 1
ATOM 680 C CA . LYS A 1 86 ? -3.498 5.586 -5.065 1.00 84.38 86 LYS A CA 1
ATOM 681 C C . LYS A 1 86 ? -3.399 6.013 -6.527 1.00 84.38 86 LYS A C 1
ATOM 683 O O . LYS A 1 86 ? -3.818 5.254 -7.398 1.00 84.38 86 LYS A O 1
ATOM 688 N N . ASP A 1 87 ? -2.825 7.182 -6.789 1.00 85.88 87 ASP A N 1
ATOM 689 C CA . ASP A 1 87 ? -2.664 7.705 -8.145 1.00 85.88 87 ASP A CA 1
ATOM 690 C C . ASP A 1 87 ? -1.636 6.898 -8.961 1.00 85.88 87 ASP A C 1
ATOM 692 O O . ASP A 1 87 ? -1.879 6.638 -10.139 1.00 85.88 87 ASP A O 1
ATOM 696 N N . ILE A 1 88 ? -0.562 6.403 -8.330 1.00 85.81 88 ILE A N 1
ATOM 697 C CA . ILE A 1 88 ? 0.448 5.525 -8.957 1.00 85.81 88 ILE A CA 1
ATOM 698 C C . ILE A 1 88 ? -0.104 4.122 -9.249 1.00 85.81 88 ILE A C 1
ATOM 700 O O . ILE A 1 88 ? 0.156 3.557 -10.308 1.00 85.81 88 ILE A O 1
ATOM 704 N N . ILE A 1 89 ? -0.872 3.539 -8.325 1.00 85.69 89 ILE A N 1
ATOM 705 C CA . ILE A 1 89 ? -1.409 2.179 -8.472 1.00 85.69 89 ILE A CA 1
ATOM 706 C C . ILE A 1 89 ? -2.583 2.149 -9.455 1.00 85.69 89 ILE A C 1
ATOM 708 O O . ILE A 1 89 ? -2.768 1.158 -10.158 1.00 85.69 89 ILE A O 1
ATOM 712 N N . LYS A 1 90 ? -3.379 3.221 -9.540 1.00 87.88 90 LYS A N 1
ATOM 713 C CA . LYS A 1 90 ? -4.563 3.310 -10.409 1.00 87.88 90 LYS A CA 1
ATOM 714 C C . LYS A 1 90 ? -4.334 2.829 -11.855 1.00 87.88 90 LYS A C 1
ATOM 716 O O . LYS A 1 90 ? -5.146 2.015 -12.293 1.00 87.88 90 LYS A O 1
ATOM 721 N N . PRO A 1 91 ? -3.291 3.263 -12.595 1.00 87.38 91 PRO A N 1
ATOM 722 C CA . PRO A 1 91 ? -3.030 2.768 -13.950 1.00 87.38 91 PRO A CA 1
ATOM 723 C C . PRO A 1 91 ? -2.616 1.290 -14.007 1.00 87.38 91 PRO A C 1
ATOM 725 O O . PRO A 1 91 ? -2.795 0.661 -15.046 1.00 87.38 91 PRO A O 1
ATOM 728 N N . LEU A 1 92 ? -2.092 0.724 -12.916 1.00 85.94 92 LEU A N 1
ATOM 729 C CA . LEU A 1 92 ? -1.655 -0.675 -12.830 1.00 85.94 92 LEU A CA 1
ATOM 730 C C . LEU A 1 92 ? -2.810 -1.646 -12.540 1.00 85.94 92 LEU A C 1
ATOM 732 O O . LEU A 1 92 ? -2.665 -2.856 -12.725 1.00 85.94 92 LEU A O 1
ATOM 736 N N . LYS A 1 93 ? -3.965 -1.140 -12.086 1.00 87.88 93 LYS A N 1
ATOM 737 C CA . LYS A 1 93 ? -5.122 -1.981 -11.764 1.00 87.88 93 LYS A CA 1
ATOM 738 C C . LYS A 1 93 ? -5.754 -2.572 -13.022 1.00 87.88 93 LYS A C 1
ATOM 740 O O . LYS A 1 93 ? -5.890 -1.899 -14.040 1.00 87.88 93 LYS A O 1
ATOM 745 N N . ASN A 1 94 ? -6.238 -3.807 -12.909 1.00 87.12 94 ASN A N 1
ATOM 746 C CA . ASN A 1 94 ? -6.962 -4.537 -13.955 1.00 87.12 94 ASN A CA 1
ATOM 747 C C . ASN A 1 94 ? -6.161 -4.755 -15.252 1.00 87.12 94 ASN A C 1
ATOM 749 O O . ASN A 1 94 ? -6.747 -5.025 -16.302 1.00 87.12 94 ASN A O 1
ATOM 753 N N . GLN A 1 95 ? -4.833 -4.630 -15.209 1.00 85.44 95 GLN A N 1
ATOM 754 C CA . GLN A 1 95 ? -4.004 -4.931 -16.368 1.00 85.44 95 GLN A CA 1
ATOM 755 C C . GLN A 1 95 ? -3.962 -6.440 -16.633 1.00 85.44 95 GLN A C 1
ATOM 757 O O . GLN A 1 95 ? -3.973 -7.264 -15.717 1.00 85.44 95 GLN A O 1
ATOM 762 N N . ARG A 1 96 ? -3.901 -6.824 -17.911 1.00 81.75 96 ARG A N 1
ATOM 763 C CA . ARG A 1 96 ? -3.767 -8.229 -18.302 1.00 81.75 96 ARG A CA 1
ATOM 764 C C . ARG A 1 96 ? -2.294 -8.588 -18.431 1.00 81.75 96 ARG A C 1
ATOM 766 O O . ARG A 1 96 ? -1.603 -8.036 -19.280 1.00 81.75 96 ARG A O 1
ATOM 773 N N . VAL A 1 97 ? -1.845 -9.576 -17.662 1.00 82.12 97 VAL A N 1
ATOM 774 C CA . VAL A 1 97 ? -0.503 -10.145 -17.834 1.00 82.12 97 VAL A CA 1
ATOM 775 C C . VAL A 1 97 ? -0.472 -10.948 -19.132 1.00 82.12 97 VAL A C 1
ATOM 777 O O . VAL A 1 97 ? -1.226 -11.906 -19.309 1.00 82.12 97 VAL A O 1
ATOM 780 N N . THR A 1 98 ? 0.372 -10.521 -20.066 1.00 81.75 98 THR A N 1
ATOM 781 C CA . THR A 1 98 ? 0.602 -11.198 -21.348 1.00 81.75 98 THR A CA 1
ATOM 782 C C . THR A 1 98 ? 1.703 -12.245 -21.239 1.00 81.75 98 THR A C 1
ATOM 784 O O . THR A 1 98 ? 1.574 -13.318 -21.822 1.00 81.75 98 THR A O 1
ATOM 787 N N . GLN A 1 99 ? 2.750 -11.942 -20.473 1.00 76.94 99 GLN A N 1
ATOM 788 C CA . GLN A 1 99 ? 3.948 -12.758 -20.320 1.00 76.94 99 GLN A CA 1
ATOM 789 C C . GLN A 1 99 ? 4.539 -12.540 -18.924 1.00 76.94 99 GLN A C 1
ATOM 791 O O . GLN A 1 99 ? 4.465 -11.443 -18.372 1.00 76.94 99 GLN A O 1
ATOM 796 N N . SER A 1 100 ? 5.096 -13.599 -18.340 1.00 76.38 100 SER A N 1
ATOM 797 C CA . SER A 1 100 ? 5.817 -13.548 -17.070 1.00 76.38 100 SER A CA 1
ATOM 798 C C . SER A 1 100 ? 6.991 -14.509 -17.154 1.00 76.38 100 SER A C 1
ATOM 800 O O . SER A 1 100 ? 6.809 -15.679 -17.490 1.00 76.38 100 SER A O 1
ATOM 802 N N . GLU A 1 101 ? 8.186 -14.006 -16.867 1.00 76.31 101 GLU A N 1
ATOM 803 C CA . GLU A 1 101 ? 9.418 -14.783 -16.893 1.00 76.31 101 GLU A CA 1
ATOM 804 C C . GLU A 1 101 ? 10.184 -14.573 -15.595 1.00 76.31 101 GLU A C 1
ATOM 806 O O . GLU A 1 101 ? 10.259 -13.464 -15.063 1.00 76.31 101 GLU A O 1
ATOM 811 N N . GLN A 1 102 ? 10.751 -15.657 -15.072 1.00 74.19 102 GLN A N 1
ATOM 812 C CA . GLN A 1 102 ? 11.603 -15.590 -13.898 1.00 74.19 102 GLN A CA 1
ATOM 813 C C . GLN A 1 102 ? 13.043 -15.354 -14.347 1.00 74.19 102 GLN A C 1
ATOM 815 O O . GLN A 1 102 ? 13.699 -16.262 -14.854 1.00 74.19 102 GLN A O 1
ATOM 820 N N . MET A 1 103 ? 13.547 -14.144 -14.127 1.00 71.31 103 MET A N 1
ATOM 821 C CA . MET A 1 103 ? 14.949 -13.824 -14.377 1.00 71.31 103 MET A CA 1
ATOM 822 C C . MET A 1 103 ? 15.809 -14.229 -13.174 1.00 71.31 103 MET A C 1
ATOM 824 O O . MET A 1 103 ? 15.549 -13.816 -12.046 1.00 71.31 103 MET A O 1
ATOM 828 N N . HIS A 1 104 ? 16.841 -15.041 -13.415 1.00 61.97 104 HIS A N 1
ATOM 829 C CA . HIS A 1 104 ? 17.901 -15.346 -12.448 1.00 61.97 104 HIS A CA 1
ATOM 830 C C . HIS A 1 104 ? 19.199 -14.713 -12.943 1.00 61.97 104 HIS A C 1
ATOM 832 O O . HIS A 1 104 ? 19.604 -14.971 -14.074 1.00 61.97 104 HIS A O 1
ATOM 838 N N . SER A 1 105 ? 19.870 -13.922 -12.105 1.00 51.97 105 SER A N 1
ATOM 839 C CA . SER A 1 105 ? 21.245 -13.489 -12.369 1.00 51.97 105 SER A CA 1
ATOM 840 C C . SER A 1 105 ? 22.148 -13.967 -11.240 1.00 51.97 105 SER A C 1
ATOM 842 O O . SER A 1 105 ? 21.918 -13.635 -10.079 1.00 51.97 105 SER A O 1
ATOM 844 N N . ASN A 1 106 ? 23.176 -14.749 -11.579 1.00 51.56 106 ASN A N 1
ATOM 845 C CA . ASN A 1 106 ? 24.130 -15.284 -10.604 1.00 51.56 106 ASN A CA 1
ATOM 846 C C . ASN A 1 106 ? 25.096 -14.218 -10.061 1.00 51.56 106 ASN A C 1
ATOM 848 O O . ASN A 1 106 ? 25.726 -14.463 -9.040 1.00 51.56 106 ASN A O 1
ATOM 852 N N . HIS A 1 107 ? 25.226 -13.054 -10.708 1.00 45.06 107 HIS A N 1
ATOM 853 C CA . HIS A 1 107 ? 26.076 -11.952 -10.244 1.00 45.06 107 HIS A CA 1
ATOM 854 C C . HIS A 1 107 ? 25.497 -10.619 -10.712 1.00 45.06 107 HIS A C 1
ATOM 856 O O . HIS A 1 107 ? 25.177 -10.504 -11.889 1.00 45.06 107 HIS A O 1
ATOM 862 N N . ASN A 1 108 ? 25.393 -9.653 -9.787 1.00 49.03 108 ASN A N 1
ATOM 863 C CA . ASN A 1 108 ? 24.889 -8.284 -9.956 1.00 49.03 108 ASN A CA 1
ATOM 864 C C . ASN A 1 108 ? 23.687 -8.169 -10.902 1.00 49.03 108 ASN A C 1
ATOM 866 O O . ASN A 1 108 ? 23.824 -8.208 -12.120 1.00 49.03 108 ASN A O 1
ATOM 870 N N . LEU A 1 109 ? 22.502 -7.953 -10.328 1.00 56.09 109 LEU A N 1
ATOM 871 C CA . LEU A 1 109 ? 21.308 -7.516 -11.054 1.00 56.09 109 LEU A CA 1
ATOM 872 C C . LEU A 1 109 ? 21.557 -6.122 -11.664 1.00 56.09 109 LEU A C 1
ATOM 874 O O . LEU A 1 109 ? 21.026 -5.120 -11.201 1.00 56.09 109 LEU A O 1
ATOM 878 N N . ILE A 1 110 ? 22.387 -6.045 -12.702 1.00 52.38 110 ILE A N 1
ATOM 879 C CA . ILE A 1 110 ? 22.213 -5.053 -13.750 1.00 52.38 110 ILE A CA 1
ATOM 880 C C . ILE A 1 110 ? 20.897 -5.481 -14.370 1.00 52.38 110 ILE A C 1
ATOM 882 O O . ILE A 1 110 ? 20.846 -6.540 -14.987 1.00 52.38 110 ILE A O 1
ATOM 886 N N . ILE A 1 111 ? 19.821 -4.750 -14.092 1.00 58.12 111 ILE A N 1
ATOM 887 C CA . ILE A 1 111 ? 18.536 -5.014 -14.725 1.00 58.12 111 ILE A CA 1
ATOM 888 C C . ILE A 1 111 ? 18.686 -4.436 -16.138 1.00 58.12 111 ILE A C 1
ATOM 890 O O . ILE A 1 111 ? 18.585 -3.220 -16.287 1.00 58.12 111 ILE A O 1
ATOM 894 N N . PRO A 1 112 ? 19.047 -5.237 -17.160 1.00 52.16 112 PRO A N 1
ATOM 895 C CA . PRO A 1 112 ? 19.634 -4.715 -18.400 1.00 52.16 112 PRO A CA 1
ATOM 896 C C . PRO A 1 112 ? 18.610 -4.001 -19.288 1.00 52.16 112 PRO A C 1
ATOM 898 O O . PRO A 1 112 ? 18.971 -3.477 -20.335 1.00 52.16 112 PRO A O 1
ATOM 901 N N . ASP A 1 113 ? 17.341 -4.031 -18.884 1.00 54.66 113 ASP A N 1
ATOM 902 C CA . ASP A 1 113 ? 16.187 -3.726 -19.722 1.00 54.66 113 ASP A CA 1
ATOM 903 C C . ASP A 1 113 ? 15.199 -2.763 -19.041 1.00 54.66 113 ASP A C 1
ATOM 905 O O . ASP A 1 113 ? 14.067 -2.582 -19.492 1.00 54.66 113 ASP A O 1
ATOM 909 N N . LEU A 1 114 ? 15.605 -2.130 -17.932 1.00 59.94 114 LEU A N 1
ATOM 910 C CA . LEU A 1 114 ? 14.873 -0.959 -17.457 1.00 59.94 114 LEU A CA 1
ATOM 911 C C . LEU A 1 114 ? 15.340 0.212 -18.304 1.00 59.94 114 LEU A C 1
ATOM 913 O O . LEU A 1 114 ? 16.513 0.577 -18.290 1.00 59.94 114 LEU A O 1
ATOM 917 N N . SER A 1 115 ? 14.403 0.782 -19.057 1.00 62.78 115 SER A N 1
ATOM 918 C CA . SER A 1 115 ? 14.562 2.111 -19.633 1.00 62.78 115 SER A CA 1
ATOM 919 C C . SER A 1 115 ? 15.068 3.081 -18.573 1.00 62.78 115 SER A C 1
ATOM 921 O O . SER A 1 115 ? 14.747 2.916 -17.402 1.00 62.78 115 SER A O 1
ATOM 923 N N . ASP A 1 116 ? 15.777 4.131 -18.986 1.00 74.38 116 ASP A N 1
ATOM 924 C CA . ASP A 1 116 ? 16.251 5.171 -18.065 1.00 74.38 116 ASP A CA 1
ATOM 925 C C . ASP A 1 116 ? 15.122 5.778 -17.214 1.00 74.38 116 ASP A C 1
ATOM 927 O O . ASP A 1 116 ? 15.404 6.360 -16.179 1.00 74.38 116 ASP A O 1
ATOM 931 N N . ASP A 1 117 ? 13.861 5.637 -17.633 1.00 82.25 117 ASP A N 1
ATOM 932 C CA . ASP A 1 117 ? 12.658 6.023 -16.898 1.00 82.25 117 ASP A CA 1
ATOM 933 C C . ASP A 1 117 ? 11.956 4.791 -16.296 1.00 82.25 117 ASP A C 1
ATOM 935 O O . ASP A 1 117 ? 11.476 3.923 -17.039 1.00 82.25 117 ASP A O 1
ATOM 939 N N . PHE A 1 118 ? 11.927 4.700 -14.962 1.00 85.06 118 PHE A N 1
ATOM 940 C CA . PHE A 1 118 ? 11.200 3.664 -14.225 1.00 85.06 118 PHE A CA 1
ATOM 941 C C . PHE A 1 118 ? 10.805 4.106 -12.812 1.00 85.06 118 PHE A C 1
ATOM 943 O O . PHE A 1 118 ? 11.440 4.954 -12.174 1.00 85.06 118 PHE A O 1
ATOM 950 N N . LEU A 1 119 ? 9.762 3.466 -12.288 1.00 86.75 119 LEU A N 1
ATOM 951 C CA . LEU A 1 119 ? 9.217 3.703 -10.959 1.00 86.75 119 LEU A CA 1
ATOM 952 C C . LEU A 1 119 ? 9.415 2.476 -10.067 1.00 86.75 119 LEU A C 1
ATOM 954 O O . LEU A 1 119 ? 9.007 1.369 -10.410 1.00 86.75 119 LEU A O 1
ATOM 958 N N . VAL A 1 120 ? 10.012 2.678 -8.896 1.00 88.38 120 VAL A N 1
ATOM 959 C CA . VAL A 1 120 ? 10.249 1.655 -7.872 1.00 88.38 120 VAL A CA 1
ATOM 960 C C . VAL A 1 120 ? 9.321 1.888 -6.687 1.00 88.38 120 VAL A C 1
ATOM 962 O O . VAL A 1 120 ? 9.233 2.999 -6.167 1.00 88.38 120 VAL A O 1
ATOM 965 N N . LEU A 1 121 ? 8.660 0.822 -6.247 1.00 89.12 121 LEU A N 1
ATOM 966 C CA . LEU A 1 121 ? 7.850 0.748 -5.039 1.00 89.12 121 LEU A CA 1
ATOM 967 C C . LEU A 1 121 ? 8.555 -0.169 -4.038 1.00 89.12 121 LEU A C 1
ATOM 969 O O . LEU A 1 121 ? 8.657 -1.375 -4.278 1.00 89.12 121 LEU A O 1
ATOM 973 N N . ASP A 1 122 ? 9.012 0.399 -2.925 1.00 88.06 122 ASP A N 1
ATOM 974 C CA . ASP A 1 122 ? 9.664 -0.348 -1.851 1.00 88.06 122 ASP A CA 1
ATOM 975 C C . ASP A 1 122 ? 8.686 -0.609 -0.699 1.00 88.06 122 ASP A C 1
ATOM 977 O O . ASP A 1 122 ? 7.969 0.283 -0.234 1.00 88.06 122 ASP A O 1
ATOM 981 N N . PHE A 1 123 ? 8.661 -1.853 -0.229 1.00 88.75 123 PHE A N 1
ATOM 982 C CA . PHE A 1 123 ? 7.804 -2.349 0.842 1.00 88.75 123 PHE A CA 1
ATOM 983 C C . PHE A 1 123 ? 8.657 -2.754 2.045 1.00 88.75 123 PHE A C 1
ATOM 985 O O . PHE A 1 123 ? 9.768 -3.260 1.909 1.00 88.75 123 PHE A O 1
ATOM 992 N N . THR A 1 124 ? 8.128 -2.552 3.249 1.00 85.25 124 THR A N 1
ATOM 993 C CA . THR A 1 124 ? 8.806 -2.909 4.507 1.00 85.25 124 THR A CA 1
ATOM 994 C C . THR A 1 124 ? 8.729 -4.403 4.828 1.00 85.25 124 THR A C 1
ATOM 996 O O . THR A 1 124 ? 9.336 -4.853 5.798 1.00 85.25 124 THR A O 1
ATOM 999 N N . TYR A 1 125 ? 7.985 -5.175 4.034 1.00 85.00 125 TYR A N 1
ATOM 1000 C CA . TYR A 1 125 ? 7.741 -6.598 4.243 1.00 85.00 125 TYR A CA 1
ATOM 1001 C C . TYR A 1 125 ? 7.813 -7.361 2.919 1.00 85.00 125 TYR A C 1
ATOM 1003 O O . TYR A 1 125 ? 7.486 -6.822 1.861 1.00 85.00 125 TYR A O 1
ATOM 1011 N N . ASP A 1 126 ? 8.167 -8.642 3.007 1.00 87.31 126 ASP A N 1
ATOM 1012 C CA . ASP A 1 126 ? 8.138 -9.573 1.880 1.00 87.31 126 ASP A CA 1
ATOM 1013 C C . ASP A 1 126 ? 6.692 -9.946 1.523 1.00 87.31 126 ASP A C 1
ATOM 1015 O O . ASP A 1 126 ? 6.069 -10.821 2.135 1.00 87.31 126 ASP A O 1
ATOM 1019 N N . MET A 1 127 ? 6.159 -9.280 0.504 1.00 85.94 127 MET A N 1
ATOM 1020 C CA . MET A 1 127 ? 4.805 -9.455 0.003 1.00 85.94 127 MET A CA 1
ATOM 1021 C C . MET A 1 127 ? 4.702 -10.682 -0.908 1.00 85.94 127 MET A C 1
ATOM 1023 O O . MET A 1 127 ? 5.460 -10.792 -1.874 1.00 85.94 127 MET A O 1
ATOM 1027 N N . PRO A 1 128 ? 3.743 -11.597 -0.678 1.00 89.81 128 PRO A N 1
ATOM 1028 C CA . PRO A 1 128 ? 3.441 -12.647 -1.643 1.00 89.81 128 PRO A CA 1
ATOM 1029 C C . PRO A 1 128 ? 2.934 -12.041 -2.960 1.00 89.81 128 PRO A C 1
ATOM 1031 O O . PRO A 1 128 ? 1.967 -11.273 -2.968 1.00 89.81 128 PRO A O 1
ATOM 1034 N N . LEU A 1 129 ? 3.549 -12.418 -4.086 1.00 87.31 129 LEU A N 1
ATOM 1035 C CA . LEU A 1 129 ? 3.207 -11.876 -5.409 1.00 87.31 129 LEU A CA 1
ATOM 1036 C C . LEU A 1 129 ? 1.753 -12.143 -5.799 1.00 87.31 129 LEU A C 1
ATOM 1038 O O . LEU A 1 129 ? 1.073 -11.245 -6.293 1.00 87.31 129 LEU A O 1
ATOM 1042 N N . ALA A 1 130 ? 1.258 -13.348 -5.512 1.00 86.81 130 ALA A N 1
ATOM 1043 C CA . ALA A 1 130 ? -0.133 -13.717 -5.762 1.00 86.81 130 ALA A CA 1
ATOM 1044 C C . ALA A 1 130 ? -1.121 -12.801 -5.017 1.00 86.81 130 ALA A C 1
ATOM 1046 O O . ALA A 1 130 ? -2.120 -12.372 -5.593 1.00 86.81 130 ALA A O 1
ATOM 1047 N N . THR A 1 131 ? -0.817 -12.450 -3.762 1.00 86.69 131 THR A N 1
ATOM 1048 C CA . THR A 1 131 ? -1.654 -11.559 -2.948 1.00 86.69 131 THR A CA 1
ATOM 1049 C C . THR A 1 131 ? -1.668 -10.148 -3.515 1.00 86.69 131 THR A C 1
ATOM 1051 O O . THR A 1 131 ? -2.738 -9.571 -3.674 1.00 86.69 131 THR A O 1
ATOM 1054 N N . TYR A 1 132 ? -0.502 -9.594 -3.854 1.00 87.75 132 TYR A N 1
ATOM 1055 C CA . TYR A 1 132 ? -0.426 -8.236 -4.392 1.00 87.75 132 TYR A CA 1
ATOM 1056 C C . TYR A 1 132 ? -1.143 -8.118 -5.744 1.00 87.75 132 TYR A C 1
ATOM 1058 O O . TYR A 1 132 ? -1.978 -7.233 -5.931 1.00 87.75 132 TYR A O 1
ATOM 1066 N N . LEU A 1 133 ? -0.897 -9.056 -6.665 1.00 87.25 133 LEU A N 1
ATOM 1067 C CA . LEU A 1 133 ? -1.564 -9.054 -7.966 1.00 87.25 133 LEU A CA 1
ATOM 1068 C C . LEU A 1 133 ? -3.078 -9.224 -7.820 1.00 87.25 133 LEU A C 1
ATOM 1070 O O . LEU A 1 133 ? -3.826 -8.433 -8.385 1.00 87.25 133 LEU A O 1
ATOM 1074 N N . GLY A 1 134 ? -3.539 -10.194 -7.029 1.00 85.00 134 GLY A N 1
ATOM 1075 C CA . GLY A 1 134 ? -4.966 -10.480 -6.885 1.00 85.00 134 GLY A CA 1
ATOM 1076 C C . GLY A 1 134 ? -5.731 -9.427 -6.082 1.00 85.00 134 GLY A C 1
ATOM 1077 O O . GLY A 1 134 ? -6.777 -8.963 -6.523 1.00 85.00 134 GLY A O 1
ATOM 1078 N N . GLN A 1 135 ? -5.225 -9.037 -4.911 1.00 83.81 135 GLN A N 1
ATOM 1079 C CA . GLN A 1 135 ? -5.971 -8.200 -3.964 1.00 83.81 135 GLN A CA 1
ATOM 1080 C C . GLN A 1 135 ? -5.730 -6.699 -4.143 1.00 83.81 135 GLN A C 1
ATOM 1082 O O . GLN A 1 135 ? -6.634 -5.917 -3.868 1.00 83.81 135 GLN A O 1
ATOM 1087 N N . VAL A 1 136 ? -4.543 -6.282 -4.599 1.00 85.19 136 VAL A N 1
ATOM 1088 C CA . VAL A 1 136 ? -4.213 -4.852 -4.761 1.00 85.19 136 VAL A CA 1
ATOM 1089 C C . VAL A 1 136 ? -4.418 -4.405 -6.206 1.00 85.19 136 VAL A C 1
ATOM 1091 O O . VAL A 1 136 ? -5.084 -3.398 -6.463 1.00 85.19 136 VAL A O 1
ATOM 1094 N N . LEU A 1 137 ? -3.882 -5.168 -7.163 1.00 86.50 137 LEU A N 1
ATOM 1095 C CA . LEU A 1 137 ? -3.944 -4.814 -8.583 1.00 86.50 137 LEU A CA 1
ATOM 1096 C C . LEU A 1 137 ? -5.160 -5.399 -9.315 1.00 86.50 137 LEU A C 1
ATOM 1098 O O . LEU A 1 137 ? -5.473 -4.940 -10.411 1.00 86.50 137 LEU A O 1
ATOM 1102 N N . ASN A 1 138 ? -5.878 -6.359 -8.724 1.00 86.75 138 ASN A N 1
ATOM 1103 C CA . ASN A 1 138 ? -6.956 -7.104 -9.387 1.00 86.75 138 ASN A CA 1
ATOM 1104 C C . ASN A 1 138 ? -6.515 -7.712 -10.735 1.00 86.75 138 ASN A C 1
ATOM 1106 O O . ASN A 1 138 ? -7.174 -7.589 -11.768 1.00 86.75 138 ASN A O 1
ATOM 1110 N N . VAL A 1 139 ? -5.339 -8.333 -10.726 1.00 85.56 139 VAL A N 1
ATOM 1111 C CA . VAL A 1 139 ? -4.696 -8.966 -11.874 1.00 85.56 139 VAL A CA 1
ATOM 1112 C C . VAL A 1 139 ? -4.749 -10.476 -11.692 1.00 85.56 139 VAL A C 1
ATOM 1114 O O . VAL A 1 139 ? -4.213 -11.025 -10.728 1.00 85.56 139 VAL A O 1
ATOM 1117 N N . ASN A 1 140 ? -5.367 -11.164 -12.650 1.00 80.25 140 ASN A N 1
ATOM 1118 C CA . ASN A 1 140 ? -5.377 -12.621 -12.691 1.00 80.25 140 ASN A CA 1
ATOM 1119 C C . ASN A 1 140 ? -4.174 -13.113 -13.505 1.00 80.25 140 ASN A C 1
ATOM 1121 O O . ASN A 1 140 ? -4.169 -13.035 -14.735 1.00 80.25 140 ASN A O 1
ATOM 1125 N N . ALA A 1 141 ? -3.141 -13.585 -12.810 1.00 77.94 141 ALA A N 1
ATOM 1126 C CA . ALA A 1 141 ? -1.937 -14.130 -13.420 1.00 77.94 141 ALA A CA 1
ATOM 1127 C C . ALA A 1 141 ? -1.534 -15.438 -12.736 1.00 77.94 141 ALA A C 1
ATOM 1129 O O . ALA A 1 141 ? -1.601 -15.564 -11.513 1.00 77.94 141 ALA A O 1
ATOM 1130 N N . LYS A 1 142 ? -1.076 -16.411 -13.530 1.00 77.38 142 LYS A N 1
ATOM 1131 C CA . LYS A 1 142 ? -0.460 -17.632 -13.002 1.00 77.38 142 LYS A CA 1
ATOM 1132 C C . LYS A 1 142 ? 0.953 -17.297 -12.539 1.00 77.38 142 LYS A C 1
ATOM 1134 O O . LYS A 1 142 ? 1.860 -17.204 -13.358 1.00 77.38 142 LYS A O 1
ATOM 1139 N N . VAL A 1 143 ? 1.117 -17.104 -11.236 1.00 75.94 143 VAL A N 1
ATOM 1140 C CA . VAL A 1 143 ? 2.409 -16.823 -10.599 1.00 75.94 143 VAL A CA 1
ATOM 1141 C C . VAL A 1 143 ? 2.782 -17.933 -9.614 1.00 75.94 143 VAL A C 1
ATOM 1143 O O . VAL A 1 143 ? 1.890 -18.613 -9.103 1.00 75.94 143 VAL A O 1
ATOM 1146 N N . PRO A 1 144 ? 4.077 -18.149 -9.326 1.00 77.50 144 PRO A N 1
ATOM 1147 C CA . PRO A 1 144 ? 4.490 -19.134 -8.334 1.00 77.50 144 PRO A CA 1
ATOM 1148 C C . PRO A 1 144 ? 3.939 -18.793 -6.941 1.00 77.50 144 PRO A C 1
ATOM 1150 O O . PRO A 1 144 ? 4.112 -17.677 -6.454 1.00 77.50 144 PRO A O 1
ATOM 1153 N N . ASN A 1 145 ? 3.333 -19.774 -6.266 1.00 72.88 145 ASN A N 1
ATOM 1154 C CA . ASN A 1 145 ? 2.659 -19.572 -4.973 1.00 72.88 145 ASN A CA 1
ATOM 1155 C C . ASN A 1 145 ? 3.591 -19.105 -3.841 1.00 72.88 145 ASN A C 1
ATOM 1157 O O . ASN A 1 145 ? 3.132 -18.498 -2.878 1.00 72.88 145 ASN A O 1
ATOM 1161 N N . ASN A 1 146 ? 4.892 -19.376 -3.955 1.00 81.81 146 ASN A N 1
ATOM 1162 C CA . ASN A 1 146 ? 5.872 -19.098 -2.904 1.00 81.81 146 ASN A CA 1
ATOM 1163 C C . ASN A 1 146 ? 6.771 -17.897 -3.227 1.00 81.81 146 ASN A C 1
ATOM 1165 O O . ASN A 1 146 ? 7.728 -17.644 -2.497 1.00 81.81 146 ASN A O 1
ATOM 1169 N N . PHE A 1 147 ? 6.499 -17.171 -4.316 1.00 84.69 147 PHE A N 1
ATOM 1170 C CA . PHE A 1 147 ? 7.296 -16.004 -4.669 1.00 84.69 147 PHE A CA 1
ATOM 1171 C C . PHE A 1 147 ? 6.906 -14.813 -3.793 1.00 84.69 147 PHE A C 1
ATOM 1173 O O . PHE A 1 147 ? 5.739 -14.408 -3.749 1.00 84.69 147 PHE A O 1
ATOM 1180 N N . LYS A 1 148 ? 7.901 -14.245 -3.114 1.00 89.12 148 LYS A N 1
ATOM 1181 C CA . LYS A 1 148 ? 7.758 -13.039 -2.305 1.00 89.12 148 LYS A CA 1
ATOM 1182 C C . LYS A 1 148 ? 8.691 -11.955 -2.817 1.00 89.12 148 LY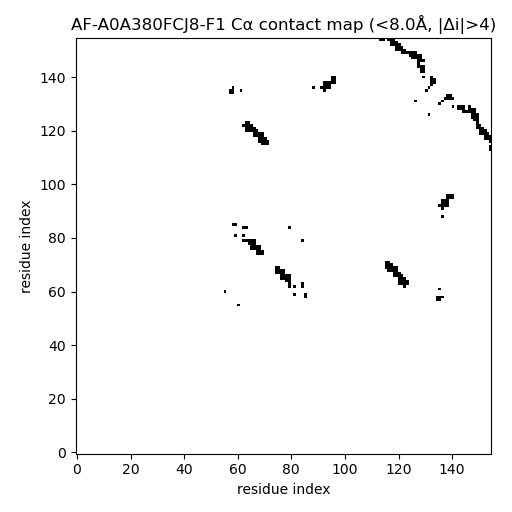S A C 1
ATOM 1184 O O . LYS A 1 148 ? 9.755 -12.261 -3.348 1.00 89.12 148 LYS A O 1
ATOM 1189 N N . PHE A 1 149 ? 8.286 -10.706 -2.646 1.00 88.81 149 PHE A N 1
ATOM 1190 C CA . PHE A 1 149 ? 9.064 -9.544 -3.049 1.00 88.81 149 PHE A CA 1
ATOM 1191 C C . PHE A 1 149 ? 8.902 -8.418 -2.030 1.00 88.81 149 PHE A C 1
ATOM 1193 O O . PHE A 1 149 ? 7.847 -8.268 -1.423 1.00 88.81 149 PHE A O 1
ATOM 1200 N N . ASN A 1 150 ? 9.931 -7.596 -1.884 1.00 87.69 150 ASN A N 1
ATOM 1201 C CA . ASN A 1 150 ? 9.892 -6.353 -1.112 1.00 87.69 150 ASN A CA 1
ATOM 1202 C C . ASN A 1 150 ? 10.062 -5.110 -2.002 1.00 87.69 150 ASN A C 1
ATOM 1204 O O . ASN A 1 150 ? 9.931 -3.988 -1.525 1.00 87.69 150 ASN A O 1
ATOM 1208 N N . ARG A 1 151 ? 10.321 -5.304 -3.299 1.00 87.31 151 ARG A N 1
ATOM 1209 C CA . ARG A 1 151 ? 10.495 -4.253 -4.299 1.00 87.31 151 ARG A CA 1
ATOM 1210 C C . ARG A 1 151 ? 9.731 -4.601 -5.568 1.00 87.31 151 ARG A C 1
ATOM 1212 O O . ARG A 1 151 ? 9.885 -5.698 -6.101 1.00 87.31 151 ARG A O 1
ATOM 1219 N N . PHE A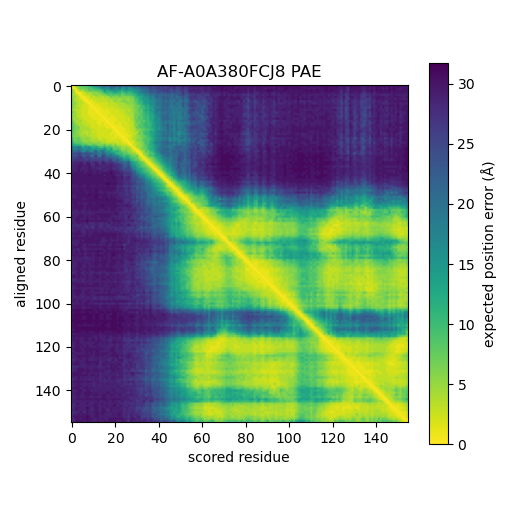 1 152 ? 8.927 -3.663 -6.050 1.00 87.69 152 PHE A N 1
ATOM 1220 C CA . PHE A 1 152 ? 8.229 -3.756 -7.329 1.00 87.69 152 PHE A CA 1
ATOM 1221 C C . PHE A 1 152 ? 8.687 -2.621 -8.238 1.00 87.69 152 PHE A C 1
ATOM 1223 O O . PHE A 1 152 ? 8.819 -1.486 -7.785 1.00 87.69 152 PHE A O 1
ATOM 1230 N N . THR A 1 153 ? 8.932 -2.909 -9.512 1.00 85.25 153 THR A N 1
ATOM 1231 C CA . THR A 1 153 ? 9.383 -1.900 -10.472 1.00 85.25 153 THR A CA 1
ATOM 1232 C C . THR A 1 153 ? 8.479 -1.903 -11.690 1.00 85.25 153 THR A C 1
ATOM 1234 O O . THR A 1 153 ? 8.139 -2.963 -12.214 1.00 85.25 153 THR A O 1
ATOM 1237 N N . ASN A 1 154 ? 8.069 -0.715 -12.117 1.00 81.38 154 ASN A N 1
ATOM 1238 C CA . ASN A 1 154 ? 7.212 -0.500 -13.269 1.00 81.38 154 ASN A CA 1
ATOM 1239 C C . ASN A 1 154 ? 7.862 0.491 -14.244 1.00 81.38 154 ASN A C 1
ATOM 1241 O O . ASN A 1 154 ? 8.555 1.419 -13.829 1.00 81.38 154 ASN A O 1
ATOM 1245 N N . ARG A 1 155 ? 7.617 0.248 -15.530 1.00 73.56 155 ARG A N 1
ATOM 1246 C CA . ARG A 1 155 ? 7.924 1.120 -16.659 1.00 73.56 155 ARG A CA 1
ATOM 1247 C C . ARG A 1 155 ? 6.624 1.698 -17.207 1.00 73.56 155 ARG A C 1
ATOM 1249 O O . ARG A 1 155 ? 5.616 0.948 -17.185 1.00 73.56 155 ARG A O 1
#

Mean predicted aligned error: 16.9 Å

Nearest PDB structures (foldseek):
  7z9k-assembly1_B  TM=4.470E-01  e=9.349E+00  Escherichia coli str. K-12 substr. MG1655

InterPro domains:
  IPR009996 Regulatory protein YycH [PF07435] (6-152)

Solvent-accessible surface area (backbone atoms only — not comparable to full-atom values): 9724 Å² total; per-residue (Å²): 119,69,69,66,54,52,52,54,51,51,54,52,52,52,52,53,51,51,52,53,51,52,52,50,51,60,74,65,58,69,76,84,50,77,82,72,69,71,68,67,97,62,97,62,96,70,80,92,57,98,60,83,74,77,86,66,56,56,54,75,71,65,61,45,64,37,32,37,42,32,49,63,93,49,71,43,80,43,80,48,42,74,66,60,46,50,62,65,46,55,79,56,41,63,49,81,73,85,78,87,80,89,85,83,69,97,65,77,84,70,68,90,78,67,56,56,56,37,40,37,38,35,39,97,51,74,40,46,50,59,54,47,32,45,61,53,26,52,25,84,67,97,64,65,91,84,44,60,42,40,67,49,77,49,117

Secondary structure (DSSP, 8-state):
-HHHHHHHHHHHHHHHHHHHHHHHHHHT-----TTTS-S----S-----SSS---S-HHHHS--SEEEEEETTEEEEEE--HHHHHHHHGGGTTPPP--------SS----TT--SEEEEEEEEEEEEHHHIIIIIS-------TT-EEEEEEE-

Foldseek 3Di:
DVVVVVVVVVVVVVVVVVVVVVVVCVVPPPPPCVVVPPPDPDPDDDDDDPDDPPPDFVLQVFWFQWKWWFQAPDIDIDGGDSVVSCVVLVVLAPDEDPDDDDDDDPDDPPVVPD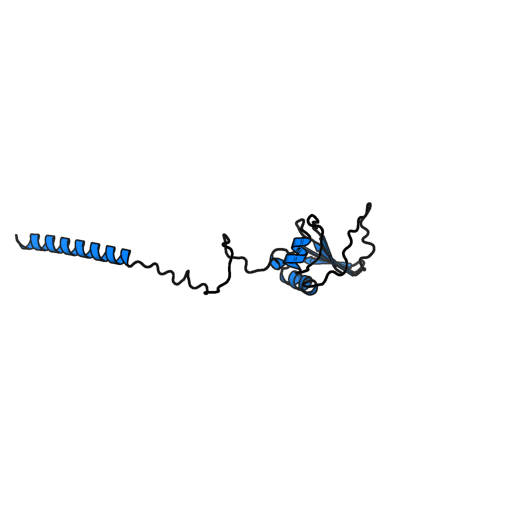DRTKMKGFHPDFAQPCCCCCGNRVYDDDDDRPHTDRMDMDD

Sequence (155 aa):
MRSKEFIKSIILLILVLMSAVLTYMTWNFSPDLTNVDKQEDSSEDRPHTIGKPMKDGMEQVVTPYQVIHSQGEKTKGMEATRQNIKDIIKPLKNQRVTQSEQMHSNHNLIIPDLSDDFLVLDFTYDMPLATYLGQVLNVNAKVPNNFKFNRFTNR

pLDDT: mean 74.98, std 14.92, range [38.44, 94.38]

Radius of gyration: 33.19 Å; Cα contacts (8 Å, |Δi|>4): 142; chains: 1; bounding box: 84×31×90 Å

Organism: Staphylococcus gallinarum (NCBI:txid1293)